Protein AF-A0A7S2HN90-F1 (afdb_monomer)

Mean predicted aligned error: 5.16 Å

Sequence (124 aa):
VMSKDGKDTLQLDFTTPGGNVGSRVYMMENETTYKMFKLLNREFTMEVSVNQLRCGMNGAVYFIEMDKLGDMGKGDNKAGAKYGTGYCDAQCPHMKWIEGKANIPEPDKVNATVGKTGFCCAEM

Nearest PDB structures (foldseek):
  5w0a-assembly2_B  TM=8.311E-01  e=2.028E-04  Trichoderma harzianum
  1a39-assembly1_A  TM=7.531E-01  e=1.799E-03  Mycothermus thermophilus

Radius of gyration: 16.46 Å; Cα contacts (8 Å, |Δi|>4): 188; chains: 1; bounding box: 35×37×48 Å

pLDDT: mean 91.22, std 11.88, range [48.53, 98.75]

Organism: NCBI:txid327968

Secondary structure (DSSP, 8-state):
--B--SSS--B--SB-TTS-B------EEETTEE-----TT---------TTPPTT-------B---TTTTTTSTT--S-GGGT----BTT----SEETTEE-PPPTT-TT--S-S---B--B-

InterPro domains:
  IPR001722 Glycoside hydrolase, family 7 [PF00840] (7-124)
  IPR001722 Glycoside hydrolase, family 7 [PR00734] (34-54)
  IPR001722 Glycoside hydrolase, family 7 [PR00734] (54-72)
  IPR001722 Glycoside hydrolase, family 7 [PR00734] (77-93)
  IPR001722 Glycoside hydrolase, family 7 [PR00734] (118-124)
  IPR001722 Glycoside hydrolase, family 7 [PTHR33753] (7-124)
  IPR013320 Concanavalin A-like lectin/glucanase domain superfamily [SSF49899] (7-124)
  IPR037019 Glycoside hydrolase family 7, catalytic domain superfamily [G3DSA:2.70.100.10] (2-124)

Foldseek 3Di:
DFDDPVDPDTDWDQADPPGDGGDDDFDAPDLQWGDDDDPVVHDDDDDDDCVVPDPPDDDDDKDWPFDGRLLPPQAQRPCTVNNPHRDAEQVQDQDCDHRNDGQDDDPVDPPPPGHDGGHHTYMD

Solvent-accessible surface area (backbone atoms only — not comparable to full-atom values): 7946 Å² total; per-residue (Å²): 95,81,50,68,82,88,52,104,52,82,48,82,49,56,65,35,94,91,74,50,70,59,85,85,86,77,64,61,69,51,80,57,29,43,56,84,80,80,58,83,97,56,88,87,87,83,90,83,88,61,90,86,64,53,92,95,64,83,92,85,86,73,49,54,71,52,53,52,37,11,37,46,70,34,71,70,23,82,64,14,30,60,69,70,40,43,78,46,28,74,81,32,50,49,41,64,57,54,63,39,39,77,28,64,43,65,88,87,45,96,79,54,90,39,15,88,59,54,32,67,32,61,63,88

Structure (mmCIF, N/CA/C/O backbone):
data_AF-A0A7S2HN90-F1
#
_entry.id   AF-A0A7S2HN90-F1
#
loop_
_atom_site.group_PDB
_atom_site.id
_atom_site.type_symbol
_atom_site.label_atom_id
_atom_s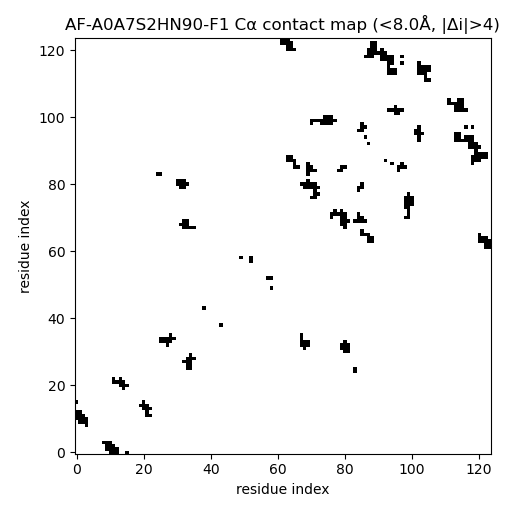ite.label_alt_id
_atom_site.label_comp_id
_atom_site.label_asym_id
_atom_site.label_entity_id
_atom_site.label_seq_id
_atom_site.pdbx_PDB_ins_code
_atom_site.Cartn_x
_atom_site.Cartn_y
_atom_site.Cartn_z
_atom_site.occupancy
_atom_site.B_iso_or_equiv
_atom_site.auth_seq_id
_atom_site.auth_comp_id
_atom_site.auth_asym_id
_atom_site.auth_atom_id
_atom_site.pdbx_PDB_model_num
ATOM 1 N N . VAL A 1 1 ? -1.420 17.390 3.233 1.00 48.53 1 VAL A N 1
ATOM 2 C CA . VAL A 1 1 ? -0.278 17.016 4.089 1.00 48.53 1 VAL A CA 1
ATOM 3 C C . VAL A 1 1 ? -0.729 15.828 4.914 1.00 48.53 1 VAL A C 1
ATOM 5 O O . VAL A 1 1 ? -1.799 15.908 5.491 1.00 48.53 1 VAL A O 1
ATOM 8 N N . MET A 1 2 ? 0.011 14.716 4.924 1.00 56.06 2 MET A N 1
ATOM 9 C CA . MET A 1 2 ? -0.296 13.628 5.861 1.00 56.06 2 MET A CA 1
ATOM 10 C C . MET A 1 2 ? 0.170 14.068 7.248 1.00 56.06 2 MET A C 1
ATOM 12 O O . MET A 1 2 ? 1.367 14.295 7.430 1.00 56.06 2 MET A O 1
ATOM 16 N N . SER A 1 3 ? -0.749 14.234 8.197 1.00 64.38 3 SER A N 1
ATOM 17 C CA . SER A 1 3 ? -0.416 14.545 9.589 1.00 64.38 3 SER A CA 1
ATOM 18 C C . SER A 1 3 ? -0.768 13.372 10.499 1.00 64.38 3 SER A C 1
ATOM 20 O O . SER A 1 3 ? -1.766 12.674 10.310 1.00 64.38 3 SER A O 1
ATOM 22 N N . LYS A 1 4 ? 0.108 13.144 11.479 1.00 65.38 4 LYS A N 1
ATOM 23 C CA . LYS A 1 4 ? -0.112 12.249 12.612 1.00 65.38 4 LYS A CA 1
ATOM 24 C C . LYS A 1 4 ? 0.029 13.101 13.864 1.00 65.38 4 LYS A C 1
ATOM 26 O O . LYS A 1 4 ? 1.145 13.401 14.279 1.00 65.38 4 LYS A O 1
ATOM 31 N N . ASP A 1 5 ? -1.086 13.482 14.468 1.00 60.75 5 ASP A N 1
ATOM 32 C CA . ASP A 1 5 ? -1.100 14.491 15.538 1.00 60.75 5 ASP A CA 1
ATOM 33 C C . ASP A 1 5 ? -0.822 13.903 16.934 1.00 60.75 5 ASP A C 1
ATOM 35 O O . ASP A 1 5 ? -1.386 14.335 17.937 1.00 60.75 5 ASP A O 1
ATOM 39 N N . GLY A 1 6 ? 0.009 12.857 17.020 1.00 57.88 6 GLY A N 1
ATOM 40 C CA . GLY A 1 6 ? 0.298 12.150 18.279 1.00 57.88 6 GLY A CA 1
ATOM 41 C C . GLY A 1 6 ? -0.907 11.428 18.905 1.00 57.88 6 GLY A C 1
ATOM 42 O O . GLY A 1 6 ? -0.769 10.816 19.959 1.00 57.88 6 GLY A O 1
ATOM 43 N N . LYS A 1 7 ? -2.066 11.478 18.244 1.00 62.78 7 LYS A N 1
ATOM 44 C CA . LYS A 1 7 ? -3.284 10.710 18.515 1.00 62.78 7 LYS A CA 1
ATOM 45 C C . LYS A 1 7 ? -3.421 9.611 17.457 1.00 62.78 7 LYS A C 1
ATOM 47 O O . LYS A 1 7 ? -2.790 9.705 16.401 1.00 62.78 7 LYS A O 1
ATOM 52 N N . ASP A 1 8 ? -4.229 8.590 17.729 1.00 84.81 8 ASP A N 1
ATOM 53 C CA . ASP A 1 8 ? -4.512 7.444 16.844 1.00 84.81 8 ASP A CA 1
ATOM 54 C C . ASP A 1 8 ? -5.346 7.842 15.604 1.00 84.81 8 ASP A C 1
ATOM 56 O O . ASP A 1 8 ? -6.377 7.255 15.291 1.00 84.81 8 ASP A O 1
ATOM 60 N N . THR A 1 9 ? -4.928 8.894 14.899 1.00 90.31 9 THR A N 1
ATOM 61 C CA . THR A 1 9 ? -5.641 9.513 13.781 1.00 90.31 9 THR A CA 1
ATOM 62 C C . THR A 1 9 ? -4.695 9.709 12.603 1.00 90.31 9 THR A C 1
ATOM 64 O O . THR A 1 9 ? -3.546 10.127 12.765 1.00 90.31 9 THR A O 1
ATOM 67 N N . LEU A 1 10 ? -5.203 9.418 11.408 1.00 93.31 10 LEU A N 1
ATOM 68 C CA . LEU A 1 10 ? -4.539 9.632 10.129 1.00 93.31 10 LEU A CA 1
ATOM 69 C C . LEU A 1 10 ? -5.445 10.499 9.253 1.00 93.31 10 LEU A C 1
ATOM 71 O O . LEU A 1 10 ? -6.586 10.124 8.991 1.00 93.31 10 LEU A O 1
ATOM 75 N N . GLN A 1 11 ? -4.919 11.622 8.765 1.00 94.25 11 GLN A N 1
ATOM 76 C CA . GLN A 1 11 ? -5.600 12.470 7.789 1.00 94.25 11 GLN A CA 1
ATOM 77 C C . GLN A 1 11 ? -4.895 12.399 6.431 1.00 94.25 11 GLN A C 1
ATOM 79 O O . GLN A 1 11 ? -3.677 12.566 6.339 1.00 94.25 11 GLN A O 1
ATOM 84 N N . LEU A 1 12 ? -5.677 12.176 5.371 1.00 94.44 12 LEU A N 1
ATOM 85 C CA . LEU A 1 12 ? -5.205 12.118 3.990 1.00 94.44 12 LEU A CA 1
ATOM 86 C C . LEU A 1 12 ? -5.894 13.205 3.162 1.00 94.44 12 LEU A C 1
ATOM 88 O O . LEU A 1 12 ? -7.074 13.100 2.831 1.00 94.44 12 LEU A O 1
ATOM 92 N N . ASP A 1 13 ? -5.142 14.241 2.801 1.00 94.44 13 ASP A N 1
ATOM 93 C CA . ASP A 1 13 ? -5.636 15.267 1.884 1.00 94.44 13 ASP A CA 1
ATOM 94 C C . ASP A 1 13 ? -5.573 14.768 0.435 1.00 94.44 13 ASP A C 1
ATOM 96 O O . ASP A 1 13 ? -4.571 14.187 0.010 1.00 94.44 13 ASP A O 1
ATOM 100 N N . PHE A 1 14 ? -6.616 15.051 -0.349 1.00 95.12 14 PHE A N 1
ATOM 101 C CA . PHE A 1 14 ? -6.668 14.638 -1.753 1.00 95.12 14 PHE A CA 1
ATOM 102 C C . PHE A 1 14 ? -5.638 15.370 -2.623 1.00 95.12 14 PHE A C 1
ATOM 104 O O . PHE A 1 14 ? -4.991 14.746 -3.455 1.00 95.12 14 PHE A O 1
ATOM 111 N N . THR A 1 15 ? -5.449 16.674 -2.424 1.00 94.25 15 THR A N 1
ATOM 112 C CA . THR A 1 15 ? -4.426 17.460 -3.127 1.00 94.25 15 THR A CA 1
ATOM 113 C C . THR A 1 15 ? -3.521 18.162 -2.135 1.00 94.25 15 THR A C 1
ATOM 115 O O . THR A 1 15 ? -4.011 18.749 -1.169 1.00 94.25 15 THR A O 1
ATOM 118 N N . THR A 1 16 ? -2.215 18.173 -2.390 1.00 92.94 16 THR A N 1
ATOM 119 C CA . THR A 1 16 ? -1.255 18.913 -1.559 1.00 92.94 16 THR A CA 1
ATOM 120 C C . THR A 1 16 ? -0.508 19.975 -2.366 1.00 92.94 16 THR A C 1
ATOM 122 O O . THR A 1 16 ? -0.398 19.850 -3.591 1.00 92.94 16 THR A O 1
ATOM 125 N N . PRO A 1 17 ? 0.058 21.005 -1.704 1.00 91.25 17 PRO A N 1
ATOM 126 C CA . PRO A 1 17 ? 0.986 21.923 -2.358 1.00 91.25 17 PRO A CA 1
ATOM 127 C C . PRO A 1 17 ? 2.084 21.141 -3.095 1.00 91.25 17 PRO A C 1
ATOM 129 O O . PRO A 1 17 ? 2.587 20.146 -2.573 1.00 91.25 17 PRO A O 1
ATOM 132 N N . GLY A 1 18 ? 2.407 21.547 -4.324 1.00 89.19 18 GLY A N 1
ATOM 133 C CA . GLY A 1 18 ? 3.331 20.817 -5.206 1.00 89.19 18 GLY A CA 1
ATOM 134 C C . GLY A 1 18 ? 2.669 19.849 -6.197 1.00 89.19 18 GLY A C 1
ATOM 135 O O . GLY A 1 18 ? 3.375 19.216 -6.973 1.00 89.19 18 GLY A O 1
ATOM 136 N N . GLY A 1 19 ? 1.334 19.755 -6.217 1.00 93.00 19 GLY A N 1
ATOM 137 C CA . GLY A 1 19 ? 0.592 19.052 -7.274 1.00 93.00 19 GLY A CA 1
ATOM 138 C C . GLY A 1 19 ? 0.437 17.540 -7.082 1.00 93.00 19 GLY A C 1
ATOM 139 O O . GLY A 1 19 ? 0.017 16.860 -8.014 1.00 93.00 19 GLY A O 1
ATOM 140 N N . ASN A 1 20 ? 0.746 16.998 -5.899 1.00 93.38 20 ASN A N 1
ATOM 141 C CA . ASN A 1 20 ? 0.449 15.598 -5.585 1.00 93.38 20 ASN A CA 1
ATOM 142 C C . ASN A 1 20 ? -1.068 15.381 -5.458 1.00 93.38 20 ASN A C 1
ATOM 144 O O . ASN A 1 20 ? -1.757 16.187 -4.824 1.00 93.38 20 ASN A O 1
ATOM 148 N N . VAL A 1 21 ? -1.555 14.272 -6.022 1.00 95.25 21 VAL A N 1
ATOM 149 C CA . VAL A 1 21 ? -2.969 13.883 -6.023 1.00 95.25 21 VAL A CA 1
ATOM 150 C C . VAL A 1 21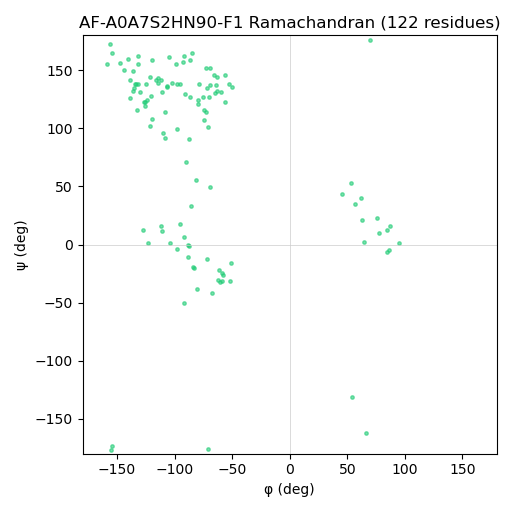 ? -3.113 12.478 -5.449 1.00 95.25 21 VAL A C 1
ATOM 152 O O . VAL A 1 21 ? -2.539 11.523 -5.969 1.00 95.25 21 VAL A O 1
ATOM 155 N N . GLY A 1 22 ? -3.912 12.357 -4.394 1.00 95.06 22 GLY A N 1
ATOM 156 C CA . GLY A 1 22 ? -4.164 11.112 -3.686 1.00 95.06 22 GLY A CA 1
ATOM 157 C C . GLY A 1 22 ? -2.960 10.602 -2.894 1.00 95.06 22 GLY A C 1
ATOM 158 O O . GLY A 1 22 ? -1.864 11.170 -2.888 1.00 95.06 22 GLY A O 1
ATOM 159 N N . SER A 1 23 ? -3.191 9.507 -2.180 1.00 95.75 23 SER A N 1
ATOM 160 C CA . SER A 1 23 ? -2.154 8.765 -1.471 1.00 95.75 23 SER A CA 1
ATOM 161 C C . SER A 1 23 ? -2.622 7.334 -1.216 1.00 95.75 23 SER A C 1
ATOM 163 O O . SER A 1 23 ? -3.820 7.062 -1.157 1.00 95.75 23 SER A O 1
ATOM 165 N N . ARG A 1 24 ? -1.660 6.424 -1.064 1.00 97.06 24 ARG A N 1
ATOM 166 C CA . ARG A 1 24 ? -1.862 5.085 -0.511 1.00 97.06 24 ARG A CA 1
ATOM 167 C C . ARG A 1 24 ? -0.808 4.880 0.559 1.00 97.06 24 ARG A C 1
ATOM 169 O O . ARG A 1 24 ? 0.367 5.158 0.323 1.00 97.06 24 ARG A O 1
ATOM 176 N N . VAL A 1 25 ? -1.234 4.421 1.725 1.00 96.88 25 VAL A N 1
ATOM 177 C CA . VAL A 1 25 ? -0.364 4.223 2.883 1.00 96.88 25 VAL A CA 1
ATOM 178 C C . VAL A 1 25 ? -0.608 2.851 3.485 1.00 96.88 25 VAL A C 1
ATOM 180 O O . VAL A 1 25 ? -1.688 2.286 3.336 1.00 96.88 25 VAL A O 1
ATOM 183 N N . TYR A 1 26 ? 0.400 2.334 4.177 1.00 97.88 26 TYR A N 1
ATOM 184 C CA . TYR A 1 26 ? 0.336 1.044 4.852 1.00 97.88 26 TYR A CA 1
ATOM 185 C C . TYR A 1 26 ? 0.608 1.234 6.337 1.00 97.88 26 TYR A C 1
ATOM 187 O O . TYR A 1 26 ? 1.439 2.057 6.730 1.00 97.88 26 TYR A O 1
ATOM 195 N N . MET A 1 27 ? -0.071 0.447 7.167 1.00 96.38 27 MET A N 1
ATOM 196 C CA . MET A 1 27 ? 0.226 0.413 8.590 1.00 96.38 27 MET A CA 1
ATOM 197 C C . MET A 1 27 ? 1.517 -0.377 8.823 1.00 96.38 27 MET A C 1
ATOM 199 O O . MET A 1 27 ? 1.650 -1.517 8.379 1.00 96.38 27 MET A O 1
ATOM 203 N N . MET A 1 28 ? 2.467 0.229 9.530 1.00 97.62 28 MET A N 1
ATOM 204 C CA . MET A 1 28 ? 3.758 -0.377 9.861 1.00 97.62 28 MET A CA 1
ATOM 205 C C . MET A 1 28 ? 3.723 -0.951 11.283 1.00 97.62 28 MET A C 1
ATOM 207 O O . MET A 1 28 ? 3.202 -0.306 12.190 1.00 97.62 28 MET A O 1
ATOM 211 N N . GLU A 1 29 ? 4.295 -2.139 11.490 1.00 97.31 29 GLU A N 1
ATOM 212 C CA . GLU A 1 29 ? 4.553 -2.681 12.838 1.00 97.31 29 GLU A CA 1
ATOM 213 C C . GLU A 1 29 ? 5.828 -2.060 13.429 1.00 97.31 29 GLU A C 1
ATOM 215 O O . GLU A 1 29 ? 5.912 -1.775 14.620 1.00 97.31 29 GLU A O 1
ATOM 220 N N . ASN A 1 30 ? 6.833 -1.852 12.578 1.00 97.00 30 ASN A N 1
ATOM 221 C CA . ASN A 1 30 ? 8.107 -1.207 12.888 1.00 97.00 30 ASN A CA 1
ATOM 222 C C . ASN A 1 30 ? 8.697 -0.598 11.602 1.00 97.00 30 ASN A C 1
ATOM 224 O O . ASN A 1 30 ? 8.051 -0.612 10.560 1.00 97.00 30 ASN A O 1
ATOM 228 N N . GLU A 1 31 ? 9.928 -0.083 11.641 1.00 97.12 31 GLU A N 1
ATOM 229 C CA . GLU A 1 31 ? 10.529 0.602 10.486 1.00 97.12 31 GLU A CA 1
ATOM 230 C C . GLU A 1 31 ? 10.650 -0.237 9.205 1.00 97.12 31 GLU A C 1
ATOM 232 O O . GLU A 1 31 ? 10.744 0.339 8.125 1.00 97.12 31 GLU A O 1
ATOM 237 N N . THR A 1 32 ? 10.691 -1.569 9.297 1.00 97.81 32 THR A N 1
ATOM 238 C CA . THR A 1 32 ? 11.017 -2.450 8.163 1.00 97.81 32 THR A CA 1
ATOM 239 C C . THR A 1 32 ? 9.939 -3.480 7.850 1.00 97.81 32 THR A C 1
ATOM 241 O O . THR A 1 32 ? 10.121 -4.271 6.927 1.00 97.81 32 THR A O 1
ATOM 244 N N . THR A 1 33 ? 8.817 -3.488 8.578 1.00 98.56 33 THR A N 1
ATOM 245 C CA . THR A 1 33 ? 7.744 -4.471 8.374 1.00 98.56 33 THR A CA 1
ATOM 246 C C . THR A 1 33 ? 6.351 -3.865 8.460 1.00 98.56 33 THR A C 1
ATOM 248 O O . THR A 1 33 ? 6.064 -3.037 9.329 1.00 98.56 33 THR A O 1
ATOM 251 N N . TYR A 1 34 ? 5.457 -4.345 7.594 1.00 98.75 34 TYR A N 1
ATOM 252 C CA . TYR A 1 34 ? 4.033 -4.041 7.678 1.00 98.75 34 TYR A CA 1
ATOM 253 C C . TYR A 1 34 ? 3.378 -4.701 8.893 1.00 98.75 34 TYR A C 1
ATOM 255 O O . TYR A 1 34 ? 3.789 -5.773 9.362 1.00 98.75 34 TYR A O 1
ATOM 263 N N . LYS A 1 35 ? 2.313 -4.065 9.385 1.00 98.06 35 LYS A N 1
ATOM 264 C CA . LYS A 1 35 ? 1.396 -4.667 10.345 1.00 98.06 35 LYS A CA 1
ATOM 265 C C . LYS A 1 35 ? 0.558 -5.718 9.627 1.00 98.06 35 LYS A C 1
ATOM 267 O O . LYS A 1 35 ? -0.274 -5.389 8.791 1.00 98.06 35 LYS A O 1
ATOM 272 N N . MET A 1 36 ? 0.753 -6.980 9.995 1.00 98.25 36 MET A N 1
ATOM 273 C CA . MET A 1 36 ? -0.040 -8.082 9.452 1.00 98.25 36 MET A CA 1
ATOM 274 C C . MET A 1 36 ? -1.264 -8.342 10.325 1.00 98.25 36 MET A C 1
ATOM 276 O O . MET A 1 36 ? -1.137 -8.537 11.538 1.00 98.25 36 MET A O 1
ATOM 280 N N . PHE A 1 37 ? -2.433 -8.408 9.696 1.00 97.81 37 PHE A N 1
ATOM 281 C CA . PHE A 1 37 ? -3.698 -8.733 10.346 1.00 97.81 37 PHE A CA 1
ATOM 282 C C . PHE A 1 37 ? -4.133 -10.150 9.969 1.00 97.81 37 PHE A C 1
ATOM 284 O O . PHE A 1 37 ? -4.062 -10.548 8.811 1.00 97.81 37 PHE A O 1
ATOM 291 N N . LYS A 1 38 ? -4.590 -10.926 10.956 1.00 97.56 38 LYS A N 1
ATOM 292 C CA . LYS A 1 38 ? -5.213 -12.240 10.742 1.00 97.56 38 LYS A CA 1
ATOM 293 C C . LYS A 1 38 ? -6.702 -12.112 11.028 1.00 97.56 38 LYS A C 1
ATOM 295 O O . LYS A 1 38 ? -7.100 -12.235 12.181 1.00 97.56 38 LYS A O 1
ATOM 300 N N . LEU A 1 39 ? -7.490 -11.811 10.000 1.00 97.00 39 LEU A N 1
ATOM 301 C CA . LEU A 1 39 ? -8.884 -11.379 10.159 1.00 97.00 39 LEU A CA 1
ATOM 302 C C . LEU A 1 39 ? 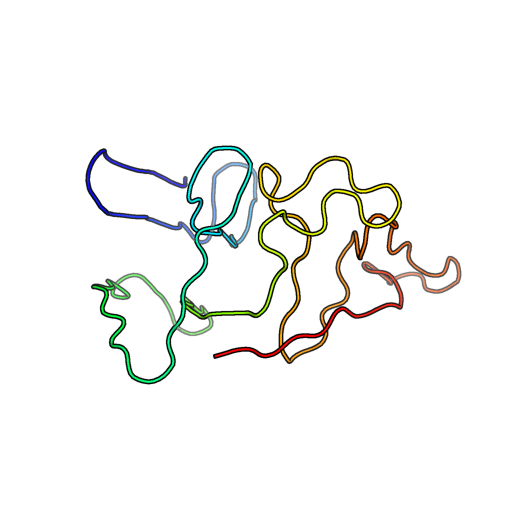-9.890 -12.522 10.326 1.00 97.00 39 LEU A C 1
ATOM 304 O O . LEU A 1 39 ? -10.976 -12.293 10.847 1.00 97.00 39 LEU A O 1
ATOM 308 N N . LEU A 1 40 ? -9.548 -13.749 9.918 1.00 97.25 40 LEU A N 1
ATOM 309 C CA . LEU A 1 40 ? -10.473 -14.879 10.004 1.00 97.25 40 LEU A CA 1
ATOM 310 C C . LEU A 1 40 ? -10.976 -15.070 11.444 1.00 97.25 40 LEU A C 1
ATOM 312 O O . LEU A 1 40 ? -10.178 -15.280 12.362 1.00 97.25 40 LEU A O 1
ATOM 316 N N . ASN A 1 41 ? -12.301 -15.022 11.612 1.00 97.25 41 ASN A N 1
ATOM 317 C CA . ASN A 1 41 ? -13.001 -15.100 12.899 1.00 97.25 41 ASN A CA 1
ATOM 318 C C . ASN A 1 41 ? -12.559 -14.028 13.913 1.00 97.25 41 ASN A C 1
ATOM 320 O O . ASN A 1 41 ? -12.496 -14.293 15.115 1.00 97.25 41 ASN A O 1
ATOM 324 N N . ARG A 1 42 ? -12.224 -12.826 13.432 1.00 97.69 42 ARG A N 1
ATOM 325 C CA . ARG A 1 42 ? -11.905 -11.653 14.254 1.00 97.69 42 ARG A CA 1
ATOM 326 C C . ARG A 1 42 ? -12.663 -10.426 13.768 1.00 97.69 42 ARG A C 1
ATOM 328 O O . ARG A 1 42 ? -13.139 -10.386 12.640 1.00 97.69 42 ARG A O 1
ATOM 335 N N . GLU A 1 43 ? -12.734 -9.423 14.631 1.00 97.69 43 GLU A N 1
ATOM 336 C CA . GLU A 1 43 ? -13.322 -8.124 14.322 1.00 97.69 43 GLU A CA 1
ATOM 337 C C . GLU A 1 43 ? -12.219 -7.092 14.061 1.00 97.69 43 GLU A C 1
ATOM 339 O O . GLU A 1 43 ? -11.203 -7.057 14.763 1.00 97.69 43 GLU A O 1
ATOM 344 N N . PHE A 1 44 ? -12.433 -6.252 13.050 1.00 96.81 44 PHE A N 1
ATOM 345 C CA . PHE A 1 44 ? -11.677 -5.030 12.816 1.00 96.81 44 PHE A CA 1
ATOM 346 C C . PHE A 1 44 ? -12.652 -3.856 12.846 1.00 96.81 44 PHE A C 1
ATOM 348 O O . PHE A 1 44 ? -13.651 -3.868 12.129 1.00 96.81 44 PHE A O 1
ATOM 355 N N . THR A 1 45 ? -12.335 -2.846 13.651 1.00 96.44 45 THR A N 1
ATOM 356 C CA . THR A 1 45 ? -13.193 -1.679 13.867 1.00 96.44 45 THR A CA 1
ATOM 357 C C . THR A 1 45 ? -12.351 -0.416 13.781 1.00 96.44 45 THR A C 1
ATOM 359 O O . THR A 1 45 ? -11.236 -0.365 14.304 1.00 96.44 45 THR A O 1
ATOM 362 N N . MET A 1 46 ? -12.888 0.609 13.120 1.00 94.25 46 MET A N 1
ATOM 363 C CA . MET A 1 46 ? -12.274 1.928 13.027 1.00 94.25 46 MET A CA 1
ATOM 364 C C . MET A 1 46 ? -13.335 3.024 12.956 1.00 94.25 46 MET A C 1
ATOM 366 O O . MET A 1 46 ? -14.453 2.793 12.496 1.00 94.25 46 MET A O 1
ATOM 370 N N . GLU A 1 47 ? -12.953 4.233 13.349 1.00 95.06 47 GLU A N 1
ATOM 371 C CA . GLU A 1 47 ? -13.745 5.435 13.110 1.00 95.06 47 GLU A CA 1
ATOM 372 C C . GLU A 1 47 ? -13.259 6.130 11.837 1.00 95.06 47 GLU A C 1
ATOM 374 O O . GLU A 1 47 ? -12.057 6.240 11.587 1.00 95.06 47 GLU A O 1
ATOM 379 N N . VAL A 1 48 ? -14.198 6.610 11.020 1.00 94.69 48 VAL A N 1
ATOM 380 C CA . VAL A 1 48 ? -13.894 7.326 9.779 1.00 94.69 48 VAL A CA 1
ATOM 381 C C . VAL A 1 48 ? -14.767 8.568 9.656 1.00 94.69 48 VAL A C 1
ATOM 383 O O . VAL A 1 48 ? -15.980 8.519 9.854 1.00 94.69 48 VAL A O 1
ATOM 386 N N . SER A 1 49 ? -14.152 9.692 9.289 1.00 94.56 49 SER A N 1
ATOM 387 C CA . SER A 1 49 ? -14.869 10.910 8.912 1.00 94.56 49 SER A CA 1
ATOM 388 C C . SER A 1 49 ? -14.743 11.134 7.409 1.00 94.56 49 SER A C 1
ATOM 390 O O . SER A 1 49 ? -13.660 11.422 6.910 1.00 94.56 49 SER A O 1
ATOM 392 N N . VAL A 1 50 ? -15.864 11.037 6.689 1.00 95.44 50 VAL A N 1
ATOM 393 C CA . VAL A 1 50 ? -15.949 11.269 5.230 1.00 95.44 50 VAL A CA 1
ATOM 394 C C . VAL A 1 50 ? -16.720 12.543 4.874 1.00 95.44 50 VAL A C 1
ATOM 396 O O . VAL A 1 50 ? -17.054 12.776 3.719 1.00 95.44 50 VAL A O 1
ATOM 399 N N . ASN A 1 51 ? -17.005 13.395 5.858 1.00 94.44 51 ASN A N 1
ATOM 400 C CA . ASN A 1 51 ? -17.798 14.619 5.694 1.00 94.44 51 ASN A CA 1
ATOM 401 C C . ASN A 1 51 ? -17.240 15.611 4.654 1.00 94.44 51 ASN A C 1
ATOM 403 O O . ASN A 1 51 ? -17.998 16.394 4.086 1.00 94.44 51 ASN A O 1
ATOM 407 N N . GLN A 1 52 ? -15.930 15.597 4.409 1.00 94.75 52 GLN A N 1
ATOM 408 C CA . GLN A 1 52 ? -15.262 16.445 3.416 1.00 94.75 52 GLN A CA 1
ATOM 409 C C . GLN A 1 52 ? -15.008 15.729 2.080 1.00 94.75 52 GLN A C 1
ATOM 411 O O . GLN A 1 52 ? -14.539 16.356 1.126 1.00 94.75 52 GLN A O 1
ATOM 416 N N . LEU A 1 53 ? -15.328 14.434 1.988 1.00 95.19 53 LEU A N 1
ATOM 417 C CA . LEU A 1 53 ? -15.137 13.637 0.785 1.00 95.19 53 LEU A CA 1
ATOM 418 C C . LEU A 1 53 ? -16.274 13.923 -0.204 1.00 95.19 53 LEU A C 1
ATOM 420 O O . LEU A 1 53 ? -17.452 13.751 0.105 1.00 95.19 53 LEU A O 1
ATOM 424 N N . ARG A 1 54 ? -15.930 14.395 -1.405 1.00 95.31 54 ARG A N 1
ATOM 425 C CA . ARG A 1 54 ? -16.915 14.751 -2.437 1.00 95.31 54 ARG A CA 1
ATOM 426 C C . ARG A 1 54 ? -17.210 13.569 -3.362 1.00 95.31 54 ARG A C 1
ATOM 428 O O . ARG A 1 54 ? -16.425 12.631 -3.464 1.00 95.31 54 ARG A O 1
ATOM 435 N N . CYS A 1 55 ? -18.330 13.644 -4.083 1.00 97.12 55 CYS A N 1
ATOM 436 C CA . CYS A 1 55 ? -18.671 12.678 -5.132 1.00 97.12 55 CYS A CA 1
ATOM 437 C C . CYS A 1 55 ? -17.522 12.528 -6.146 1.00 97.12 55 CYS A C 1
ATOM 439 O O . CYS A 1 55 ? -16.915 13.522 -6.545 1.00 97.12 55 CYS A O 1
ATOM 441 N N . GLY A 1 56 ? -17.242 11.290 -6.562 1.00 95.12 56 GLY A N 1
ATOM 442 C CA . GLY A 1 56 ? -16.120 10.956 -7.449 1.00 95.12 56 GLY A CA 1
ATOM 443 C C . GLY A 1 56 ? -14.786 10.719 -6.731 1.00 95.12 56 GLY A C 1
ATOM 444 O O . GLY A 1 56 ? -13.821 10.319 -7.375 1.00 95.12 56 GLY A O 1
ATOM 445 N N . MET A 1 57 ? -14.722 10.926 -5.412 1.00 96.25 57 MET A N 1
ATOM 446 C CA . MET A 1 57 ? -13.578 10.543 -4.584 1.00 96.25 57 MET A CA 1
ATOM 447 C C . MET A 1 57 ? -13.847 9.220 -3.864 1.00 96.25 57 MET A C 1
ATOM 449 O O . MET A 1 57 ? -14.996 8.865 -3.604 1.00 96.25 57 MET A O 1
ATOM 453 N N . ASN A 1 58 ? -12.776 8.512 -3.509 1.00 96.75 58 ASN A N 1
ATOM 454 C CA . ASN A 1 58 ? -12.846 7.271 -2.747 1.00 96.75 58 ASN A CA 1
ATOM 455 C C . ASN A 1 58 ? -11.834 7.314 -1.593 1.00 96.75 58 ASN A C 1
ATOM 457 O O . ASN A 1 58 ? -10.629 7.399 -1.828 1.00 96.75 58 ASN A O 1
ATOM 461 N N . GLY A 1 59 ? -12.334 7.291 -0.357 1.00 96.50 59 GLY A N 1
ATOM 462 C CA . GLY A 1 59 ? -11.535 7.090 0.847 1.00 96.50 59 GLY A CA 1
ATOM 463 C C . GLY A 1 59 ? -11.635 5.627 1.252 1.00 96.50 59 GLY A C 1
ATOM 464 O O . GLY A 1 59 ? -12.638 5.231 1.838 1.00 96.50 59 GLY A O 1
ATOM 465 N N . ALA A 1 60 ? -10.619 4.838 0.909 1.00 97.38 60 ALA A N 1
ATOM 466 C CA . ALA A 1 60 ? -10.657 3.389 1.054 1.00 97.38 60 ALA A CA 1
ATOM 467 C C . ALA A 1 60 ? -9.781 2.907 2.215 1.00 97.38 60 ALA A C 1
ATOM 469 O O . ALA A 1 60 ? -8.633 3.331 2.360 1.00 97.38 60 ALA A O 1
ATOM 470 N N . VAL A 1 61 ? -10.321 1.966 2.989 1.00 97.19 61 VAL A N 1
ATOM 471 C CA . VAL A 1 61 ? -9.575 1.125 3.928 1.00 97.19 61 VAL A CA 1
ATOM 472 C C . VAL A 1 61 ? -9.917 -0.314 3.592 1.00 97.19 61 VAL A C 1
ATOM 474 O O . VAL A 1 61 ? -11.090 -0.668 3.546 1.00 97.19 61 VAL A O 1
ATOM 477 N N . TYR A 1 62 ? -8.892 -1.101 3.302 1.00 98.31 62 TYR A N 1
ATOM 478 C CA . TYR A 1 62 ? -9.009 -2.464 2.799 1.00 98.31 62 TYR A CA 1
ATOM 479 C C . TYR A 1 62 ? -7.750 -3.249 3.173 1.00 98.31 62 TYR A C 1
ATOM 481 O 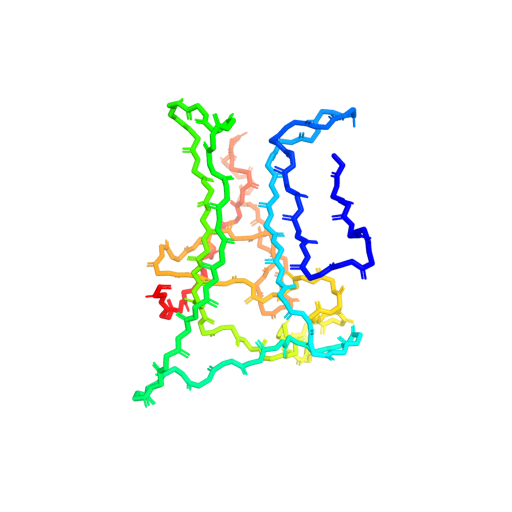O . TYR A 1 62 ? -6.729 -2.668 3.564 1.00 98.31 62 TYR A O 1
ATOM 489 N N . PHE A 1 63 ? -7.826 -4.570 3.067 1.00 98.69 63 PHE A N 1
ATOM 490 C CA . PHE A 1 63 ? -6.730 -5.488 3.345 1.00 98.69 63 PHE A CA 1
ATOM 491 C C . PHE A 1 63 ? -6.327 -6.223 2.075 1.00 98.69 63 PHE A C 1
ATOM 493 O O . PHE A 1 63 ? -7.167 -6.624 1.279 1.00 98.69 63 PHE A O 1
ATOM 500 N N . ILE A 1 64 ? -5.025 -6.429 1.912 1.00 98.50 64 ILE A N 1
ATOM 501 C CA . ILE A 1 64 ? -4.435 -7.154 0.786 1.00 98.50 64 ILE A CA 1
ATOM 502 C C . ILE A 1 64 ? -3.359 -8.106 1.287 1.00 98.50 64 ILE A C 1
ATOM 504 O O . ILE A 1 64 ? -2.679 -7.830 2.281 1.00 98.50 64 ILE A O 1
ATOM 508 N N . GLU A 1 65 ? -3.185 -9.225 0.591 1.00 98.19 65 GLU A N 1
ATOM 509 C CA . GLU A 1 65 ? -2.204 -10.260 0.939 1.00 98.19 65 GLU A CA 1
ATOM 510 C C . GLU A 1 65 ? -0.786 -9.921 0.442 1.00 98.19 65 GLU A C 1
ATOM 512 O O . GLU A 1 65 ? -0.146 -10.691 -0.272 1.00 98.19 65 GLU A O 1
ATOM 517 N N . MET A 1 66 ? -0.276 -8.752 0.836 1.00 98.44 66 MET A N 1
ATOM 518 C CA . MET A 1 66 ? 1.113 -8.360 0.585 1.00 98.44 66 MET A CA 1
ATOM 519 C C . MET A 1 66 ? 2.101 -9.127 1.477 1.00 98.44 66 MET A C 1
ATOM 521 O O . MET A 1 66 ? 1.801 -9.484 2.621 1.00 98.44 66 MET A O 1
ATOM 525 N N . ASP A 1 67 ? 3.332 -9.302 0.992 1.00 98.19 67 ASP A N 1
ATOM 526 C CA . ASP A 1 67 ? 4.441 -9.789 1.813 1.00 98.19 67 ASP A CA 1
ATOM 527 C C . ASP A 1 67 ? 4.780 -8.793 2.939 1.00 98.19 67 ASP A C 1
ATOM 529 O O . ASP A 1 67 ? 4.871 -7.581 2.725 1.00 98.19 67 ASP A O 1
ATOM 533 N N . LYS A 1 68 ? 5.021 -9.301 4.154 1.00 98.50 68 LYS A N 1
ATOM 534 C CA . LYS A 1 68 ? 5.276 -8.477 5.350 1.00 98.50 68 LYS A CA 1
ATOM 535 C C . LYS A 1 68 ? 6.494 -7.555 5.202 1.00 98.50 68 LYS A C 1
ATOM 537 O O . LYS A 1 68 ? 6.532 -6.489 5.822 1.00 98.50 68 LYS A O 1
ATOM 542 N N . LEU A 1 69 ? 7.499 -7.978 4.438 1.00 98.38 69 LEU A N 1
ATOM 543 C CA . LEU A 1 69 ? 8.721 -7.223 4.174 1.00 98.38 69 LEU A CA 1
ATOM 544 C C . LEU A 1 69 ? 8.599 -6.365 2.910 1.00 98.38 69 LEU A C 1
ATOM 546 O O . LEU A 1 69 ? 9.589 -5.757 2.506 1.00 98.38 69 LEU A O 1
ATOM 550 N N . GLY A 1 70 ? 7.417 -6.288 2.293 1.00 98.25 70 GLY A N 1
ATOM 551 C CA . GLY A 1 70 ? 7.208 -5.593 1.029 1.00 98.25 70 GLY A CA 1
ATOM 552 C C . GLY A 1 70 ? 8.029 -6.208 -0.096 1.00 98.25 70 GLY A C 1
ATOM 553 O O . GLY A 1 70 ? 8.634 -5.476 -0.868 1.00 98.25 70 GLY A O 1
ATOM 554 N N . ASP A 1 71 ? 8.124 -7.540 -0.145 1.00 97.81 71 ASP A N 1
ATOM 555 C CA . ASP A 1 71 ? 8.931 -8.296 -1.111 1.00 97.81 71 ASP A CA 1
ATOM 556 C C . ASP A 1 71 ? 10.445 -8.025 -1.023 1.00 97.81 71 ASP A C 1
ATOM 558 O O . ASP A 1 71 ? 11.175 -8.244 -1.994 1.00 97.81 71 ASP A O 1
ATOM 562 N N . MET A 1 72 ? 10.956 -7.524 0.106 1.00 97.75 72 MET A N 1
ATOM 563 C CA . MET A 1 72 ? 12.399 -7.339 0.274 1.00 97.75 72 MET A CA 1
ATOM 564 C C . MET A 1 72 ? 13.132 -8.678 0.132 1.00 97.75 72 MET A C 1
ATOM 566 O O . MET A 1 72 ? 12.762 -9.671 0.754 1.00 97.75 72 MET A O 1
ATOM 570 N N . GLY A 1 73 ? 14.191 -8.700 -0.674 1.00 95.94 73 GLY A N 1
ATOM 571 C CA . GLY A 1 73 ? 14.943 -9.918 -0.982 1.00 95.94 73 GLY A CA 1
ATOM 572 C C . GLY A 1 73 ? 14.364 -10.754 -2.128 1.00 95.94 73 GLY A C 1
ATOM 573 O O . GLY A 1 73 ? 15.030 -11.686 -2.577 1.00 95.94 73 GLY A O 1
ATOM 574 N N . LYS A 1 74 ? 13.182 -10.413 -2.661 1.00 95.25 74 LYS A N 1
ATOM 575 C CA . LYS A 1 74 ? 12.758 -10.920 -3.971 1.00 95.25 74 LYS A CA 1
ATOM 576 C C . LYS A 1 74 ? 13.432 -10.110 -5.075 1.00 95.25 74 LYS A C 1
ATOM 578 O O . LYS A 1 74 ? 13.315 -8.882 -5.113 1.00 95.25 74 LYS A O 1
ATOM 583 N N . GLY A 1 75 ? 14.132 -10.802 -5.975 1.00 94.50 75 GLY A N 1
ATOM 584 C CA . GLY A 1 75 ? 14.905 -10.157 -7.038 1.00 94.50 75 GLY A CA 1
ATOM 585 C C . GLY A 1 75 ? 15.885 -9.128 -6.467 1.00 94.50 75 GLY A C 1
ATOM 586 O O . GLY A 1 75 ? 16.578 -9.402 -5.490 1.00 94.50 75 GLY A O 1
ATOM 587 N N . ASP A 1 76 ? 15.890 -7.924 -7.041 1.00 95.94 76 ASP A N 1
ATOM 588 C CA . ASP A 1 76 ? 16.739 -6.814 -6.595 1.00 95.94 76 ASP A CA 1
ATOM 589 C C . ASP A 1 76 ? 16.035 -5.848 -5.621 1.00 95.94 76 ASP A C 1
ATOM 591 O O . ASP A 1 76 ? 16.501 -4.724 -5.403 1.00 95.94 76 ASP A O 1
ATOM 595 N N . ASN A 1 77 ? 14.917 -6.249 -4.995 1.00 98.06 77 ASN A N 1
ATOM 596 C CA . ASN A 1 77 ? 14.233 -5.392 -4.026 1.00 98.06 77 ASN A CA 1
ATOM 597 C C . ASN A 1 77 ? 15.033 -5.266 -2.721 1.00 98.06 77 ASN A C 1
ATOM 599 O O . ASN A 1 77 ? 14.981 -6.130 -1.843 1.00 98.06 77 ASN A O 1
ATOM 603 N N . LYS A 1 78 ? 15.729 -4.136 -2.577 1.00 98.00 78 LYS A N 1
ATOM 604 C CA . LYS A 1 78 ? 16.466 -3.740 -1.365 1.00 98.00 78 LYS A CA 1
ATOM 605 C C . LYS A 1 78 ? 15.749 -2.660 -0.546 1.00 98.00 78 LYS A C 1
ATOM 607 O O . LYS A 1 78 ? 16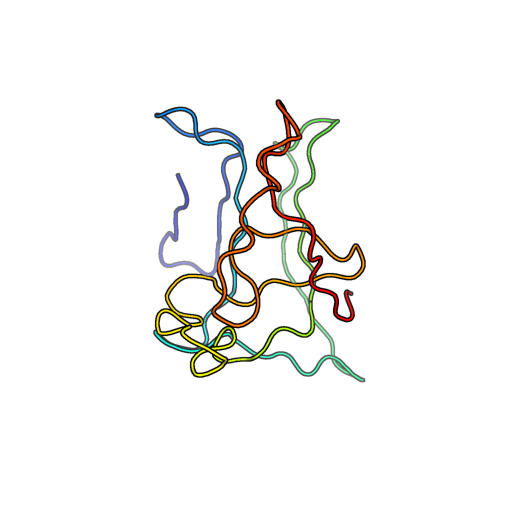.296 -2.199 0.449 1.00 98.00 78 LYS A O 1
ATOM 612 N N . ALA A 1 79 ? 14.567 -2.224 -0.984 1.00 98.12 79 ALA A N 1
ATOM 613 C CA . ALA A 1 79 ? 13.823 -1.139 -0.351 1.00 98.12 79 ALA A CA 1
ATOM 614 C C . ALA A 1 79 ? 12.846 -1.681 0.706 1.00 98.12 79 ALA A C 1
ATOM 616 O O . ALA A 1 79 ? 12.854 -1.233 1.852 1.00 98.12 79 ALA A O 1
ATOM 617 N N . GLY A 1 80 ? 12.038 -2.676 0.334 1.00 98.25 80 GLY A N 1
ATOM 618 C CA . GLY A 1 80 ? 11.117 -3.352 1.245 1.00 98.25 80 GLY A CA 1
ATOM 619 C C . GLY A 1 80 ? 9.979 -2.479 1.779 1.00 98.25 80 GLY A C 1
ATOM 620 O O . GLY A 1 80 ? 9.656 -1.414 1.235 1.00 98.25 80 GLY A O 1
ATOM 621 N N . ALA A 1 81 ? 9.360 -2.946 2.865 1.00 98.50 81 ALA A N 1
ATOM 622 C CA . ALA A 1 81 ? 8.167 -2.339 3.451 1.00 98.50 81 ALA A CA 1
ATOM 623 C C . ALA A 1 81 ? 8.387 -0.887 3.901 1.00 98.50 81 ALA A C 1
ATOM 625 O O . ALA A 1 81 ? 7.484 -0.060 3.764 1.00 98.50 81 ALA A O 1
ATOM 626 N N . LYS A 1 82 ? 9.609 -0.553 4.348 1.00 98.19 82 LYS A N 1
ATOM 627 C CA . LYS A 1 82 ? 10.018 0.810 4.738 1.00 98.19 82 LYS A CA 1
ATOM 628 C C . LYS A 1 82 ? 9.712 1.854 3.658 1.00 98.19 82 LYS A C 1
ATOM 630 O O . LYS A 1 82 ? 9.429 3.004 3.978 1.00 98.19 82 LYS A O 1
ATOM 635 N N . TYR A 1 83 ? 9.751 1.443 2.391 1.00 98.06 83 TYR A N 1
ATOM 636 C CA . TYR A 1 83 ? 9.508 2.295 1.226 1.00 98.06 83 TYR A CA 1
ATOM 637 C C . TYR A 1 83 ? 8.212 1.952 0.477 1.00 98.06 83 TYR A C 1
ATOM 639 O O . TYR A 1 83 ? 8.030 2.389 -0.657 1.00 98.06 83 TYR A O 1
ATOM 647 N N . GLY A 1 84 ? 7.294 1.188 1.078 1.00 97.94 84 GLY A N 1
ATOM 648 C CA . GLY A 1 84 ? 5.977 0.974 0.471 1.00 97.94 84 GLY A CA 1
ATOM 649 C C . GLY A 1 84 ? 5.950 -0.013 -0.708 1.00 97.94 84 GLY A C 1
ATOM 650 O O . GLY A 1 84 ? 5.064 0.103 -1.556 1.00 97.94 84 GLY A O 1
ATOM 651 N N . THR A 1 85 ? 6.926 -0.920 -0.818 1.00 98.06 85 THR A N 1
ATOM 652 C CA . THR A 1 85 ? 7.038 -1.858 -1.955 1.00 98.06 85 THR A CA 1
ATOM 653 C C . THR A 1 85 ? 6.188 -3.129 -1.786 1.00 98.06 85 THR A C 1
ATOM 655 O O . THR A 1 85 ? 5.699 -3.418 -0.699 1.00 98.06 85 THR A O 1
ATOM 658 N N . GLY A 1 86 ? 5.980 -3.870 -2.883 1.00 97.69 86 GLY A N 1
ATOM 659 C CA . GLY A 1 86 ? 5.258 -5.154 -2.884 1.00 97.69 86 GLY A CA 1
ATOM 660 C C . GLY A 1 86 ? 3.735 -5.065 -3.033 1.00 97.69 86 GLY A C 1
ATOM 661 O O . GLY A 1 86 ? 3.040 -6.022 -2.717 1.00 97.69 86 GLY A O 1
ATOM 662 N N . TYR A 1 87 ? 3.196 -3.920 -3.468 1.00 98.31 87 TYR A N 1
ATOM 663 C CA . TYR A 1 87 ? 1.748 -3.735 -3.617 1.00 98.31 87 TYR A CA 1
ATOM 664 C C . TYR A 1 87 ? 1.129 -4.633 -4.687 1.00 98.31 87 TYR A C 1
ATOM 666 O O . TYR A 1 87 ? 1.557 -4.592 -5.841 1.00 98.31 87 TYR A O 1
ATOM 674 N N . CYS A 1 88 ? 0.051 -5.311 -4.314 1.00 98.25 88 CYS A N 1
ATOM 675 C CA . CYS A 1 88 ? -0.830 -6.104 -5.160 1.00 98.25 88 CYS A CA 1
ATOM 676 C C . CYS A 1 88 ? -2.280 -5.877 -4.714 1.00 98.25 88 CYS A C 1
ATOM 678 O O . CYS A 1 88 ? -2.513 -5.456 -3.584 1.00 98.25 88 CYS A O 1
ATOM 680 N N . ASP A 1 89 ? -3.245 -6.165 -5.580 1.00 98.38 89 ASP A N 1
ATOM 681 C CA . ASP A 1 89 ? -4.665 -6.236 -5.216 1.00 98.38 89 ASP A CA 1
ATOM 682 C C . ASP A 1 89 ? -5.417 -7.160 -6.200 1.00 98.38 89 ASP A C 1
ATOM 684 O O . ASP A 1 89 ? -4.790 -7.778 -7.076 1.00 98.38 89 ASP A O 1
ATOM 688 N N . ALA A 1 90 ? -6.741 -7.289 -6.069 1.00 98.25 90 ALA A N 1
ATOM 689 C CA . ALA A 1 90 ? -7.529 -8.198 -6.905 1.00 98.25 90 ALA A CA 1
ATOM 690 C C . ALA A 1 90 ? -7.674 -7.720 -8.364 1.00 98.25 90 ALA A C 1
ATOM 692 O O . ALA A 1 90 ? -8.094 -8.489 -9.230 1.00 98.25 90 ALA A O 1
ATOM 693 N N . GLN A 1 91 ? -7.315 -6.468 -8.655 1.00 96.88 91 GLN A N 1
ATOM 694 C CA . GLN A 1 91 ? -7.339 -5.877 -9.994 1.00 96.88 91 GLN A CA 1
ATOM 695 C C . GLN A 1 91 ? -6.047 -6.128 -10.776 1.00 96.88 91 GLN A C 1
ATOM 697 O O . GLN A 1 91 ? -5.947 -5.715 -11.932 1.00 96.88 91 GLN A O 1
ATOM 702 N N . CYS A 1 92 ? -5.056 -6.799 -10.178 1.00 95.69 92 CYS A N 1
ATOM 703 C CA . CYS A 1 92 ? -3.770 -7.087 -10.815 1.00 95.69 92 CYS A CA 1
ATOM 704 C C . CYS A 1 92 ? -3.070 -5.835 -11.394 1.00 95.69 92 CYS A C 1
ATOM 706 O O . CYS A 1 92 ? -2.696 -5.819 -12.570 1.00 95.69 92 CYS A O 1
ATOM 708 N N . PRO A 1 93 ? -2.873 -4.764 -10.609 1.00 93.50 93 PRO A N 1
ATOM 709 C CA . PRO A 1 93 ? -2.391 -3.475 -11.078 1.00 93.50 93 PRO A CA 1
ATOM 710 C C . PRO A 1 93 ? -0.985 -3.561 -11.659 1.00 93.50 93 PRO A C 1
ATOM 712 O O . PRO A 1 93 ? -0.099 -4.263 -11.164 1.00 93.50 93 PRO A O 1
ATOM 715 N N . HIS A 1 94 ? -0.761 -2.763 -12.696 1.00 92.56 94 HIS A N 1
ATOM 716 C CA . HIS A 1 94 ? 0.529 -2.649 -13.357 1.00 92.56 94 HIS A CA 1
ATOM 717 C C . HIS A 1 94 ? 1.366 -1.586 -12.640 1.00 92.56 94 HIS A C 1
ATOM 719 O O . HIS A 1 94 ? 1.293 -0.394 -12.935 1.00 92.56 94 HIS A O 1
ATOM 725 N N . MET A 1 95 ? 2.141 -2.013 -11.644 1.00 91.06 95 MET A N 1
ATOM 726 C CA . MET A 1 95 ? 2.966 -1.125 -10.819 1.00 91.06 95 MET A CA 1
ATOM 727 C C . MET A 1 95 ? 4.341 -0.881 -11.445 1.00 91.06 95 MET A C 1
ATOM 729 O O . MET A 1 95 ? 4.813 -1.694 -12.229 1.00 91.06 95 MET A O 1
ATOM 733 N N . LYS A 1 96 ? 5.023 0.212 -11.068 1.00 91.75 96 LYS A N 1
ATOM 734 C CA . LYS A 1 96 ? 6.380 0.545 -11.561 1.00 91.75 96 LYS A CA 1
ATOM 735 C C . LYS A 1 96 ? 7.441 -0.503 -11.193 1.00 91.75 96 LYS A C 1
ATOM 737 O O . LYS A 1 96 ? 8.409 -0.662 -11.930 1.00 91.75 96 LYS A O 1
ATOM 742 N N . TRP A 1 97 ? 7.267 -1.187 -10.063 1.00 93.62 97 TRP A N 1
ATOM 743 C CA . TRP A 1 97 ? 8.171 -2.216 -9.548 1.00 93.62 97 TRP A CA 1
ATOM 744 C C . TRP A 1 97 ? 7.359 -3.410 -9.058 1.00 93.62 97 TRP A C 1
ATOM 746 O O . TRP A 1 97 ? 6.389 -3.213 -8.327 1.00 93.62 97 TRP A O 1
ATOM 756 N N . ILE A 1 98 ? 7.757 -4.621 -9.450 1.00 95.19 98 ILE A N 1
ATOM 757 C CA . ILE A 1 98 ? 7.119 -5.886 -9.055 1.00 95.19 98 ILE A CA 1
ATOM 758 C C . ILE A 1 98 ? 8.231 -6.898 -8.763 1.00 95.19 98 ILE A C 1
ATOM 760 O O . ILE A 1 98 ? 9.123 -7.075 -9.593 1.00 95.19 98 ILE A O 1
ATOM 764 N N . GLU A 1 99 ? 8.216 -7.506 -7.572 1.00 94.81 99 GLU A N 1
ATOM 765 C CA . GLU A 1 99 ? 9.197 -8.513 -7.117 1.00 94.81 99 GLU A CA 1
ATOM 766 C C . GLU A 1 99 ? 10.670 -8.145 -7.406 1.00 94.81 99 GLU A C 1
ATOM 768 O O . GLU A 1 99 ? 11.469 -8.950 -7.887 1.00 94.81 99 GLU A O 1
ATOM 773 N N . GLY A 1 100 ? 11.024 -6.880 -7.153 1.00 94.56 100 GLY A N 1
ATOM 774 C CA . GLY A 1 100 ? 12.385 -6.367 -7.332 1.00 94.56 100 GLY A CA 1
ATOM 775 C C . GLY A 1 100 ? 12.798 -6.074 -8.772 1.00 94.56 100 GLY A C 1
ATOM 776 O O . GLY A 1 100 ? 13.968 -5.792 -9.007 1.00 94.56 100 GLY A O 1
ATOM 777 N N . LYS A 1 101 ? 11.869 -6.105 -9.733 1.00 93.75 101 LYS A N 1
ATOM 778 C CA . LYS A 1 101 ? 12.123 -5.770 -11.140 1.00 93.75 101 LYS A CA 1
ATOM 779 C C . LYS A 1 101 ? 11.361 -4.515 -11.551 1.00 93.75 101 LYS A C 1
ATOM 781 O O . LYS A 1 101 ? 10.198 -4.338 -11.187 1.00 93.75 101 LYS A O 1
ATOM 786 N N . ALA A 1 102 ? 12.012 -3.654 -12.331 1.00 92.31 102 ALA A N 1
ATOM 787 C CA . ALA A 1 102 ? 11.359 -2.501 -12.937 1.00 92.31 102 ALA A CA 1
ATOM 788 C C . ALA A 1 102 ? 10.382 -2.973 -14.024 1.00 92.31 102 ALA A C 1
ATOM 790 O O . ALA A 1 102 ? 10.764 -3.698 -14.942 1.00 92.31 102 ALA A O 1
ATOM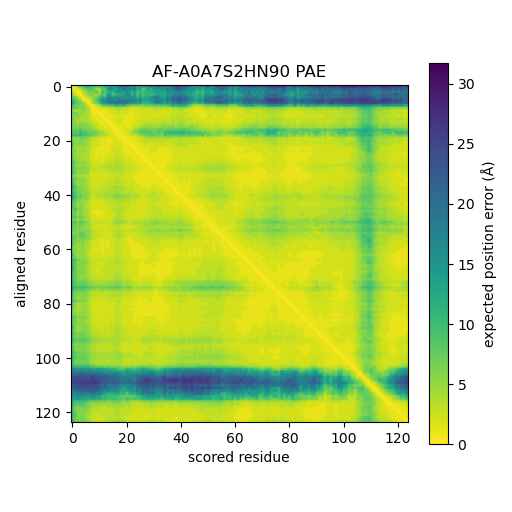 791 N N . ASN A 1 103 ? 9.128 -2.541 -13.939 1.00 91.25 103 ASN A N 1
ATOM 792 C CA . ASN A 1 103 ? 8.088 -2.842 -14.919 1.00 91.25 103 ASN A CA 1
ATOM 793 C C . ASN A 1 103 ? 8.093 -1.756 -16.002 1.00 91.25 103 ASN A C 1
ATOM 795 O O . ASN A 1 103 ? 7.236 -0.869 -16.035 1.00 91.25 103 ASN A O 1
ATOM 799 N N . ILE A 1 104 ? 9.141 -1.773 -16.824 1.00 87.81 104 ILE A N 1
ATOM 800 C CA . ILE A 1 104 ? 9.388 -0.756 -17.848 1.00 87.81 104 ILE A CA 1
ATOM 801 C C . ILE A 1 104 ? 8.369 -0.930 -18.992 1.00 87.81 104 ILE A C 1
ATOM 803 O O . ILE A 1 104 ? 8.134 -2.062 -19.426 1.00 87.81 104 ILE A O 1
ATOM 807 N N . PRO A 1 105 ? 7.748 0.158 -19.481 1.00 82.00 105 PRO A N 1
ATOM 808 C CA . PRO A 1 105 ? 6.889 0.123 -20.662 1.00 82.00 105 PRO A CA 1
ATOM 809 C C . PRO A 1 105 ? 7.597 -0.431 -21.905 1.00 82.00 105 PRO A C 1
ATOM 811 O O . PRO A 1 105 ? 8.787 -0.192 -22.107 1.00 82.00 105 PRO A 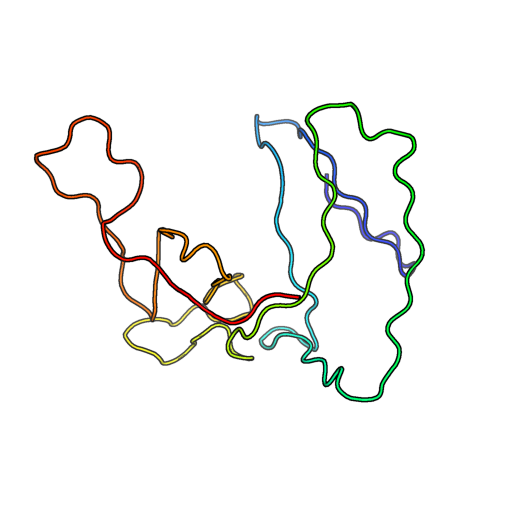O 1
ATOM 814 N N . GLU A 1 106 ? 6.859 -1.138 -22.766 1.00 73.88 106 GLU A N 1
ATOM 815 C CA . GLU A 1 106 ? 7.373 -1.519 -24.087 1.00 73.88 106 GLU A CA 1
ATOM 816 C C . GLU A 1 106 ? 7.641 -0.238 -24.915 1.00 73.88 106 GLU A C 1
ATOM 818 O O . GLU A 1 106 ? 6.765 0.632 -24.976 1.00 73.88 106 GLU A O 1
ATOM 823 N N . PRO A 1 107 ? 8.819 -0.109 -25.558 1.00 6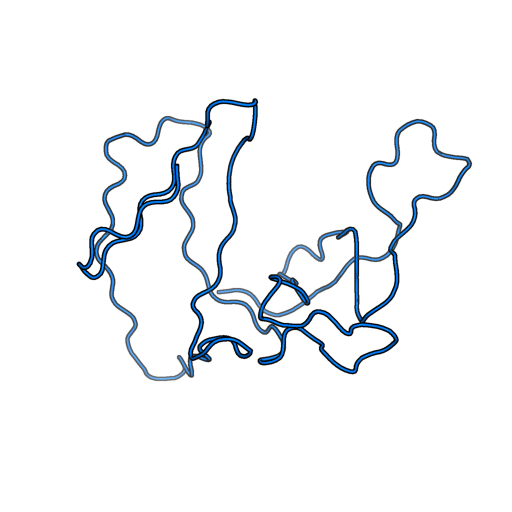8.62 107 PRO A N 1
ATOM 824 C CA . PRO A 1 107 ? 9.260 1.127 -26.216 1.00 68.62 107 PRO A CA 1
ATOM 825 C C . PRO A 1 107 ? 8.347 1.585 -27.364 1.00 68.62 107 PRO A C 1
ATOM 827 O O . PRO A 1 107 ? 8.303 2.771 -27.683 1.00 68.62 107 PRO A O 1
ATOM 830 N N . ASP A 1 108 ? 7.569 0.671 -27.942 1.00 68.00 108 ASP A N 1
ATOM 831 C CA . ASP A 1 108 ? 6.781 0.921 -29.152 1.00 68.00 108 ASP A CA 1
ATOM 832 C C . ASP A 1 108 ? 5.374 1.480 -28.854 1.00 68.00 108 ASP A C 1
ATOM 834 O O . ASP A 1 108 ? 4.590 1.745 -29.767 1.00 68.00 108 ASP A O 1
ATOM 838 N N . LYS A 1 109 ? 5.021 1.674 -27.573 1.00 61.50 109 LYS A N 1
ATOM 839 C CA . LYS A 1 109 ? 3.719 2.215 -27.152 1.00 61.50 109 LYS A CA 1
ATOM 840 C C . LYS A 1 109 ? 3.881 3.616 -26.577 1.00 61.50 109 LYS A C 1
ATOM 842 O O . LYS A 1 109 ? 4.104 3.790 -25.384 1.00 61.50 109 LYS A O 1
ATOM 847 N N . VAL A 1 110 ? 3.655 4.609 -27.438 1.00 52.69 110 VAL A N 1
ATOM 848 C CA . VAL A 1 110 ? 3.816 6.062 -27.207 1.00 52.69 110 VAL A CA 1
ATOM 849 C C . VAL A 1 110 ? 3.121 6.607 -25.938 1.00 52.69 110 VAL A C 1
ATOM 851 O O . VAL A 1 110 ? 3.493 7.675 -25.469 1.00 52.69 110 VAL A O 1
ATOM 854 N N . ASN A 1 111 ? 2.183 5.875 -25.320 1.00 56.03 111 ASN A N 1
ATOM 855 C CA . ASN A 1 111 ? 1.454 6.304 -24.115 1.00 56.03 111 ASN A CA 1
ATOM 856 C C . ASN A 1 111 ? 1.479 5.296 -22.948 1.00 56.03 111 ASN A C 1
ATOM 858 O O . ASN A 1 111 ? 0.687 5.425 -22.013 1.00 56.03 111 ASN A O 1
ATOM 862 N N . ALA A 1 112 ? 2.328 4.265 -22.984 1.00 60.66 112 ALA A N 1
ATOM 863 C CA . ALA A 1 112 ? 2.388 3.302 -21.888 1.00 60.66 112 ALA A CA 1
ATOM 864 C C . ALA A 1 112 ? 3.112 3.922 -20.678 1.00 60.66 112 ALA A C 1
ATOM 866 O O . ALA A 1 112 ? 4.322 4.118 -20.686 1.00 60.66 112 ALA A O 1
ATOM 867 N N . THR A 1 113 ? 2.358 4.256 -19.629 1.00 66.25 113 THR A N 1
ATOM 868 C CA . THR A 1 113 ? 2.880 4.862 -18.388 1.00 66.25 113 THR A CA 1
ATOM 869 C C . THR A 1 113 ? 3.316 3.829 -17.346 1.00 66.25 113 THR A C 1
ATOM 871 O O . THR A 1 113 ? 3.966 4.181 -16.360 1.00 66.25 113 THR A O 1
ATOM 874 N N . VAL A 1 114 ? 2.981 2.556 -17.570 1.00 70.81 114 VAL A N 1
ATOM 875 C CA . VAL A 1 114 ? 3.303 1.404 -16.719 1.00 70.81 114 VAL A CA 1
ATOM 876 C C . VAL A 1 114 ? 3.590 0.178 -17.594 1.00 70.81 114 VAL A C 1
ATOM 878 O O . VAL A 1 114 ? 3.080 0.082 -18.712 1.00 70.81 114 VAL A O 1
ATOM 881 N N . GLY A 1 115 ? 4.449 -0.729 -17.122 1.00 80.75 115 GLY A N 1
ATOM 882 C CA . GLY A 1 115 ? 4.837 -1.928 -17.868 1.00 80.75 115 GLY A CA 1
ATOM 883 C C . GLY A 1 115 ? 3.726 -2.975 -17.990 1.00 80.75 115 GLY A C 1
ATOM 884 O O . GLY A 1 115 ? 2.580 -2.758 -17.603 1.00 80.75 115 GLY A O 1
ATOM 885 N N . LYS A 1 116 ? 4.052 -4.122 -18.590 1.00 83.75 116 LYS A N 1
ATOM 886 C CA . LYS A 1 116 ? 3.075 -5.147 -19.000 1.00 83.75 116 LYS A CA 1
ATOM 887 C C . LYS A 1 116 ? 2.664 -6.110 -17.886 1.00 83.75 116 LYS A C 1
ATOM 889 O O . LYS A 1 116 ? 1.639 -6.771 -18.015 1.00 83.75 116 LYS A O 1
ATOM 894 N N . THR A 1 117 ? 3.458 -6.213 -16.828 1.00 89.19 117 THR A N 1
ATOM 895 C CA . THR A 1 117 ? 3.199 -7.163 -15.745 1.00 89.19 117 THR A CA 1
ATOM 896 C C . THR A 1 117 ? 2.256 -6.534 -14.725 1.00 89.19 117 THR A C 1
ATOM 898 O O . THR A 1 117 ? 2.530 -5.437 -14.237 1.00 89.19 117 THR A O 1
ATOM 901 N N . GLY A 1 118 ? 1.161 -7.222 -14.408 1.00 93.25 118 GLY A N 1
ATOM 902 C CA . GLY A 1 118 ? 0.311 -6.925 -13.256 1.00 93.25 118 GLY A CA 1
ATOM 903 C C . GLY A 1 118 ? 0.738 -7.739 -12.035 1.00 93.25 118 GLY A C 1
ATOM 904 O O . GLY A 1 118 ? 1.373 -8.785 -12.188 1.00 93.25 118 GLY A O 1
ATOM 905 N N . PHE A 1 119 ? 0.400 -7.278 -10.830 1.00 96.12 119 PHE A N 1
ATOM 906 C CA . PHE A 1 119 ? 0.677 -8.024 -9.599 1.00 96.12 119 PHE A CA 1
ATOM 907 C C . PHE A 1 119 ? -0.592 -8.219 -8.771 1.00 96.12 119 PHE A C 1
ATOM 909 O O . PHE A 1 119 ? -1.236 -7.248 -8.383 1.00 96.12 119 PHE A O 1
ATOM 916 N N . CYS A 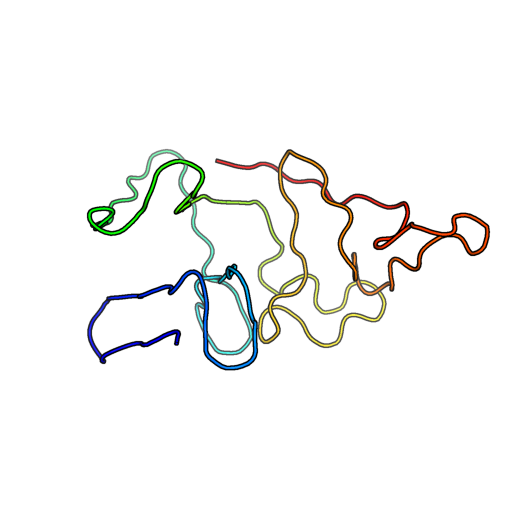1 120 ? -0.961 -9.480 -8.544 1.00 98.19 120 CYS A N 1
ATOM 917 C CA . CYS A 1 120 ? -2.269 -9.873 -8.023 1.00 98.19 120 CYS A CA 1
ATOM 918 C C . CYS A 1 120 ? -2.154 -10.500 -6.633 1.00 98.19 120 CYS A C 1
ATOM 920 O O . CYS A 1 120 ? -1.242 -11.291 -6.392 1.00 98.19 120 CYS A O 1
ATOM 922 N N . CYS A 1 121 ? -3.123 -10.227 -5.765 1.00 98.25 121 CYS A N 1
ATOM 923 C CA . CYS A 1 121 ? -3.332 -10.967 -4.521 1.00 98.25 121 CYS A CA 1
ATOM 924 C C . CYS A 1 121 ? -4.789 -10.835 -4.060 1.00 98.25 121 CYS A C 1
ATOM 926 O O . CYS A 1 121 ? -5.563 -10.098 -4.672 1.00 98.25 121 CYS A O 1
ATOM 928 N N . ALA A 1 122 ? -5.184 -11.574 -3.020 1.00 98.50 122 ALA A N 1
ATOM 929 C CA . ALA A 1 122 ? -6.522 -11.419 -2.461 1.00 98.50 122 ALA A CA 1
ATOM 930 C C . ALA A 1 122 ? -6.690 -10.027 -1.827 1.00 98.50 122 ALA A C 1
ATOM 932 O O . ALA A 1 122 ? -5.744 -9.473 -1.261 1.00 98.50 122 ALA A O 1
ATOM 933 N N . GLU A 1 123 ? -7.906 -9.493 -1.925 1.00 98.56 123 GLU A N 1
ATOM 934 C CA . GLU A 1 123 ? -8.310 -8.170 -1.446 1.00 98.56 123 GLU A CA 1
ATOM 935 C C . GLU A 1 123 ? -9.635 -8.298 -0.677 1.00 98.56 123 GLU A C 1
ATOM 937 O O . GLU A 1 123 ? -10.521 -9.047 -1.103 1.00 98.56 123 GLU A O 1
ATOM 942 N N . MET A 1 124 ? -9.750 -7.595 0.454 1.00 96.12 124 MET A N 1
ATOM 943 C CA . MET A 1 124 ? -10.947 -7.514 1.301 1.00 96.12 124 MET A CA 1
ATOM 944 C C . MET A 1 124 ? -11.265 -6.073 1.682 1.00 96.12 124 MET A C 1
ATOM 946 O O . MET A 1 124 ? -10.355 -5.403 2.225 1.00 96.12 124 MET A O 1
#